Protein AF-A0A917AW77-F1 (afdb_monomer)

Structure (mmCIF, N/CA/C/O backbone):
data_AF-A0A917AW77-F1
#
_entry.id   AF-A0A917AW77-F1
#
loop_
_atom_site.group_PDB
_atom_site.id
_atom_site.type_symbol
_atom_site.label_atom_id
_atom_site.label_alt_id
_atom_site.label_comp_id
_atom_site.label_asym_id
_atom_site.label_entity_id
_atom_site.label_seq_id
_atom_site.pdbx_PDB_ins_code
_atom_site.Cartn_x
_atom_site.Cartn_y
_atom_site.Cartn_z
_atom_site.occupancy
_atom_site.B_iso_or_equiv
_atom_site.auth_seq_id
_atom_site.auth_comp_id
_atom_site.auth_asym_id
_atom_site.auth_atom_id
_atom_site.pdbx_PDB_model_num
ATOM 1 N N . MET A 1 1 ? 13.699 -8.273 9.083 1.00 62.88 1 MET A N 1
ATOM 2 C CA . MET A 1 1 ? 12.888 -8.076 7.859 1.00 62.88 1 MET A CA 1
ATOM 3 C C . MET A 1 1 ? 13.801 -7.648 6.721 1.00 62.88 1 MET A C 1
ATOM 5 O O . MET A 1 1 ? 14.667 -6.822 6.978 1.00 62.88 1 MET A O 1
ATOM 9 N N . THR A 1 2 ? 13.687 -8.210 5.512 1.00 87.38 2 THR A N 1
ATOM 10 C CA . THR A 1 2 ? 14.615 -7.890 4.408 1.00 87.38 2 THR A CA 1
ATOM 11 C C . THR A 1 2 ? 14.019 -6.847 3.459 1.00 87.38 2 THR A C 1
ATOM 13 O O . THR A 1 2 ? 12.856 -6.936 3.073 1.00 87.38 2 THR A O 1
ATOM 16 N N . ALA A 1 3 ? 14.830 -5.871 3.040 1.00 93.69 3 ALA A N 1
ATOM 17 C CA . ALA A 1 3 ? 14.427 -4.848 2.069 1.00 93.69 3 ALA A CA 1
ATOM 18 C C . ALA A 1 3 ? 13.979 -5.448 0.720 1.00 93.69 3 ALA A C 1
ATOM 20 O O . ALA A 1 3 ? 13.127 -4.887 0.039 1.00 93.69 3 ALA A O 1
ATOM 21 N N . ALA A 1 4 ? 14.540 -6.604 0.351 1.00 97.19 4 ALA A N 1
ATOM 22 C CA . ALA A 1 4 ? 14.167 -7.337 -0.855 1.00 97.19 4 ALA A CA 1
ATOM 23 C C . ALA A 1 4 ? 12.720 -7.850 -0.810 1.00 97.19 4 ALA A C 1
ATOM 25 O O . ALA A 1 4 ? 12.013 -7.706 -1.798 1.00 97.19 4 ALA A O 1
ATOM 26 N N . ALA A 1 5 ? 12.257 -8.377 0.332 1.00 96.75 5 ALA A N 1
ATOM 27 C CA . ALA A 1 5 ? 10.880 -8.859 0.461 1.00 96.75 5 ALA A CA 1
ATOM 28 C C . ALA A 1 5 ? 9.860 -7.720 0.318 1.00 96.75 5 ALA A C 1
ATOM 30 O O . ALA A 1 5 ? 8.841 -7.885 -0.342 1.00 96.75 5 ALA A O 1
ATOM 31 N N . VAL A 1 6 ? 10.159 -6.552 0.900 1.00 98.25 6 VAL A N 1
ATOM 32 C CA . VAL A 1 6 ? 9.304 -5.361 0.779 1.00 98.25 6 VAL A CA 1
ATOM 33 C C . VAL A 1 6 ? 9.169 -4.932 -0.678 1.00 98.25 6 VAL A C 1
ATOM 35 O O . VAL A 1 6 ? 8.048 -4.790 -1.155 1.00 98.25 6 VAL A O 1
ATOM 38 N N . ARG A 1 7 ? 10.297 -4.759 -1.383 1.00 98.38 7 ARG A N 1
ATOM 39 C CA . ARG A 1 7 ? 10.296 -4.338 -2.791 1.00 98.38 7 ARG A CA 1
ATOM 40 C C . ARG A 1 7 ? 9.612 -5.350 -3.697 1.00 98.38 7 ARG A C 1
ATOM 42 O O . ARG A 1 7 ? 8.758 -4.953 -4.472 1.00 98.38 7 ARG A O 1
ATOM 49 N N . HIS A 1 8 ? 9.915 -6.634 -3.526 1.00 98.06 8 HIS A N 1
ATOM 50 C CA . HIS A 1 8 ? 9.291 -7.684 -4.321 1.00 98.06 8 HIS A CA 1
ATOM 51 C C . HIS A 1 8 ? 7.765 -7.675 -4.172 1.00 98.06 8 HIS A C 1
ATOM 53 O O . HIS A 1 8 ? 7.050 -7.710 -5.160 1.00 98.06 8 HIS A O 1
ATOM 59 N N . LEU A 1 9 ? 7.242 -7.545 -2.949 1.00 98.19 9 LEU A N 1
ATOM 60 C CA . LEU A 1 9 ? 5.792 -7.484 -2.756 1.00 98.19 9 LEU A CA 1
ATOM 61 C C . LEU A 1 9 ? 5.174 -6.184 -3.296 1.00 98.19 9 LEU A C 1
ATOM 63 O O . LEU A 1 9 ? 4.031 -6.203 -3.738 1.00 98.19 9 LEU A O 1
ATOM 67 N N . LEU A 1 10 ? 5.900 -5.060 -3.282 1.00 98.62 10 LEU A N 1
ATOM 68 C CA . LEU A 1 10 ? 5.450 -3.819 -3.931 1.00 98.62 10 LEU A CA 1
ATOM 69 C C . LEU A 1 10 ? 5.394 -3.961 -5.463 1.00 98.62 10 LEU A C 1
ATOM 71 O O . LEU A 1 10 ? 4.480 -3.431 -6.092 1.00 98.62 10 LEU A O 1
ATOM 75 N N . GLU A 1 11 ? 6.347 -4.676 -6.057 1.00 98.44 11 GLU A N 1
ATOM 76 C CA . GLU A 1 11 ? 6.340 -5.022 -7.484 1.00 98.44 11 GLU A CA 1
ATOM 77 C C . GLU A 1 11 ? 5.147 -5.940 -7.801 1.00 98.44 11 GLU A C 1
ATOM 79 O O . GLU A 1 11 ? 4.335 -5.611 -8.661 1.00 98.44 11 GLU A O 1
ATOM 84 N N . GLU A 1 12 ? 4.949 -7.004 -7.017 1.00 98.31 12 GLU A N 1
ATOM 85 C CA . GLU A 1 12 ? 3.801 -7.917 -7.141 1.00 98.31 12 GLU A CA 1
ATOM 86 C C . GLU A 1 12 ? 2.448 -7.198 -7.030 1.00 98.31 12 GLU A C 1
ATOM 88 O O . GLU A 1 12 ? 1.507 -7.530 -7.751 1.00 98.31 12 GLU A O 1
ATOM 93 N N . LEU A 1 13 ? 2.326 -6.207 -6.137 1.00 98.56 13 LEU A N 1
ATOM 94 C CA . LEU A 1 13 ? 1.113 -5.391 -6.031 1.00 98.56 13 LEU A CA 1
ATOM 95 C C . LEU A 1 13 ? 0.821 -4.665 -7.351 1.00 98.56 13 LEU A C 1
ATOM 97 O O . LEU A 1 13 ? -0.315 -4.694 -7.824 1.00 98.56 13 LEU A O 1
ATOM 101 N N . ALA A 1 14 ? 1.830 -4.022 -7.940 1.00 98.31 14 ALA A N 1
ATOM 102 C CA . ALA A 1 14 ? 1.675 -3.280 -9.189 1.00 98.31 14 ALA A CA 1
ATOM 103 C C . ALA A 1 14 ? 1.407 -4.190 -10.391 1.00 98.31 14 ALA A C 1
ATOM 105 O O . ALA A 1 14 ? 0.685 -3.796 -11.302 1.00 98.31 14 ALA A O 1
ATOM 106 N N . GLU A 1 15 ? 1.943 -5.410 -10.395 1.00 97.94 15 GLU A N 1
ATOM 107 C CA . GLU A 1 15 ? 1.656 -6.389 -11.445 1.00 97.94 15 GLU A CA 1
ATOM 108 C C . GLU A 1 15 ? 0.219 -6.921 -11.367 1.00 97.94 15 GLU A C 1
ATOM 110 O O . GLU A 1 15 ? -0.436 -7.098 -12.394 1.00 97.94 15 GLU A O 1
ATOM 115 N N . ARG A 1 16 ? -0.300 -7.157 -10.156 1.00 97.31 16 ARG A N 1
ATOM 116 C CA . ARG A 1 16 ? -1.646 -7.725 -9.951 1.00 97.31 16 ARG A CA 1
ATOM 117 C C . ARG A 1 16 ? -2.762 -6.699 -10.034 1.00 97.31 16 ARG A C 1
ATOM 119 O O . ARG A 1 16 ? -3.862 -7.030 -10.470 1.00 97.31 16 ARG A O 1
ATOM 126 N N . ALA A 1 17 ? -2.486 -5.478 -9.595 1.00 97.50 17 ALA A N 1
ATOM 127 C CA . ALA A 1 17 ? -3.406 -4.355 -9.637 1.00 97.50 17 ALA A CA 1
ATOM 128 C C . ALA A 1 17 ? -2.741 -3.193 -10.390 1.00 97.50 17 ALA A C 1
ATOM 130 O O . ALA A 1 17 ? -2.399 -2.182 -9.768 1.00 97.50 17 ALA A O 1
ATOM 131 N N . PRO A 1 18 ? -2.523 -3.320 -11.712 1.00 97.12 18 PRO A N 1
ATOM 132 C CA . PRO A 1 18 ? -1.846 -2.290 -12.487 1.00 97.12 18 PRO A CA 1
ATOM 133 C C . PRO A 1 18 ? -2.618 -0.972 -12.448 1.00 97.12 18 PRO A C 1
ATOM 1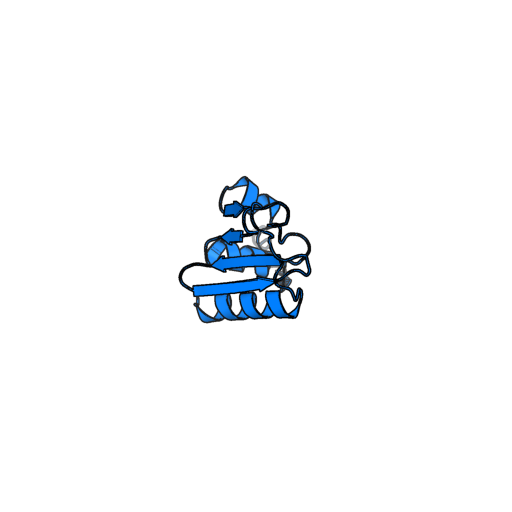35 O O . PRO A 1 18 ? -3.845 -0.945 -12.382 1.00 97.12 18 PRO A O 1
ATOM 138 N N . GLY A 1 19 ? -1.891 0.143 -12.482 1.00 94.62 19 GLY A N 1
ATOM 139 C CA . GLY A 1 19 ? -2.480 1.475 -12.530 1.00 94.62 19 GLY A CA 1
ATOM 140 C C . GLY A 1 19 ? -1.632 2.531 -11.838 1.00 94.62 19 GLY A C 1
ATOM 141 O O . GLY A 1 19 ? -0.568 2.253 -11.295 1.00 94.62 19 GLY A O 1
ATOM 142 N N . ASN A 1 20 ? -2.110 3.769 -11.895 1.00 93.50 20 ASN A N 1
ATOM 143 C CA . ASN A 1 20 ? -1.432 4.944 -11.352 1.00 93.50 20 ASN A CA 1
ATOM 144 C C . ASN A 1 20 ? -2.337 5.772 -10.430 1.00 93.50 20 ASN A C 1
ATOM 146 O O . ASN A 1 20 ? -2.052 6.942 -10.169 1.00 93.50 20 ASN A O 1
ATOM 150 N N . SER A 1 21 ? -3.459 5.198 -9.981 1.00 93.56 21 SER A N 1
ATOM 151 C CA . SER A 1 21 ? -4.434 5.937 -9.185 1.00 93.56 21 SER A CA 1
ATOM 152 C C . SER A 1 21 ? -4.047 5.996 -7.714 1.00 93.56 21 SER A C 1
ATOM 154 O O . SER A 1 21 ? -4.426 6.968 -7.062 1.00 93.56 21 SER A O 1
ATOM 156 N N . VAL A 1 22 ? -3.304 5.005 -7.203 1.00 96.44 22 VAL A N 1
ATOM 157 C CA . VAL A 1 22 ? -2.869 4.902 -5.802 1.00 96.44 22 VAL A CA 1
ATOM 158 C C . VAL A 1 22 ? -1.361 4.699 -5.723 1.00 96.44 22 VAL A C 1
ATOM 160 O O . VAL A 1 22 ? -0.810 3.809 -6.365 1.00 96.44 22 VAL A O 1
ATOM 163 N N . GLU A 1 23 ? -0.693 5.507 -4.905 1.00 97.56 23 GLU A N 1
ATOM 164 C CA . GLU A 1 23 ? 0.728 5.371 -4.594 1.00 97.56 23 GLU A CA 1
ATOM 165 C C . GLU A 1 23 ? 0.907 4.730 -3.216 1.00 97.56 23 GLU A C 1
ATOM 167 O O . GLU A 1 23 ? 0.391 5.235 -2.219 1.00 97.56 23 GLU A O 1
ATOM 172 N N . VAL A 1 24 ? 1.659 3.633 -3.146 1.00 98.56 24 VAL A N 1
ATOM 173 C CA . VAL A 1 24 ? 1.951 2.921 -1.898 1.00 98.56 24 VAL A CA 1
ATOM 174 C C . VAL A 1 24 ? 3.411 3.133 -1.533 1.00 98.56 24 VAL A C 1
ATOM 176 O O . VAL A 1 24 ? 4.303 2.802 -2.312 1.00 98.56 24 VAL A O 1
ATOM 179 N N . ARG A 1 25 ? 3.663 3.675 -0.343 1.00 98.69 25 ARG A N 1
ATOM 180 C CA . ARG A 1 25 ? 4.989 4.022 0.175 1.00 98.69 25 ARG A CA 1
ATOM 181 C C . ARG A 1 25 ? 5.325 3.170 1.386 1.00 98.69 25 ARG A C 1
ATOM 183 O O . ARG A 1 25 ? 4.576 3.140 2.358 1.00 98.69 25 ARG A O 1
ATOM 190 N N . VAL A 1 26 ? 6.501 2.551 1.359 1.00 98.50 26 VAL A N 1
ATOM 191 C CA . VAL A 1 26 ? 7.038 1.784 2.489 1.00 98.50 26 VAL A CA 1
ATOM 192 C C . VAL A 1 26 ? 8.447 2.285 2.811 1.00 98.50 26 VAL A C 1
ATOM 194 O O . VAL A 1 26 ? 9.434 1.670 2.392 1.00 98.50 26 VAL A O 1
ATOM 197 N N . PRO A 1 27 ? 8.591 3.428 3.508 1.00 97.19 27 PRO A N 1
ATOM 198 C CA . PRO A 1 27 ? 9.899 3.997 3.805 1.00 97.19 27 PRO A CA 1
ATOM 199 C C . PRO A 1 27 ? 10.734 3.098 4.736 1.00 97.19 27 PRO A C 1
ATOM 201 O O . PRO A 1 27 ? 10.191 2.480 5.655 1.00 97.19 27 PRO A O 1
ATOM 204 N N . PRO A 1 28 ? 12.064 3.023 4.538 1.00 96.31 28 PRO A N 1
ATOM 205 C CA . PRO A 1 28 ? 12.854 3.618 3.451 1.00 96.31 28 PRO A CA 1
ATOM 206 C C . PRO A 1 28 ? 12.982 2.709 2.207 1.00 96.31 28 PRO A C 1
ATOM 208 O O . PRO A 1 28 ? 13.863 2.915 1.379 1.00 96.31 28 PRO A O 1
ATOM 211 N N . PHE A 1 29 ? 12.191 1.641 2.104 1.00 97.81 29 PHE A N 1
ATOM 212 C CA . PHE A 1 29 ? 12.490 0.506 1.231 1.00 97.81 29 PHE A CA 1
ATOM 213 C C . PHE A 1 29 ? 11.950 0.614 -0.193 1.00 97.81 29 PHE A C 1
ATOM 215 O O . PHE A 1 29 ? 12.550 0.013 -1.087 1.00 97.81 29 PHE A O 1
ATOM 222 N N . GLY A 1 30 ? 10.851 1.336 -0.421 1.00 97.81 30 GLY A N 1
ATOM 223 C CA . GLY A 1 30 ? 10.317 1.497 -1.769 1.00 97.81 30 GLY A CA 1
ATOM 224 C C . GLY A 1 30 ? 8.985 2.228 -1.857 1.00 97.81 30 GLY A C 1
ATOM 225 O O . GLY A 1 30 ? 8.358 2.566 -0.852 1.00 97.81 30 GLY A O 1
ATOM 226 N N . VAL A 1 31 ? 8.579 2.453 -3.101 1.00 98.44 31 VAL A N 1
ATOM 227 C CA . VAL A 1 31 ? 7.298 3.029 -3.504 1.00 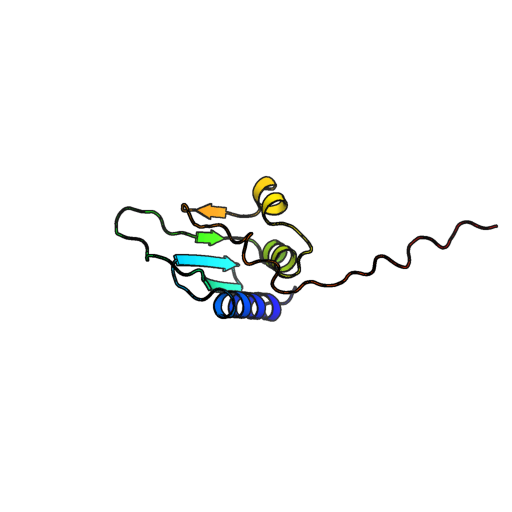98.44 31 VAL A CA 1
ATOM 228 C C . VAL A 1 31 ? 6.830 2.314 -4.769 1.00 98.44 31 VAL A C 1
ATOM 230 O O . VAL A 1 31 ? 7.660 1.934 -5.594 1.00 98.44 31 VAL A O 1
ATOM 233 N N . THR A 1 32 ? 5.524 2.128 -4.919 1.00 98.25 32 THR A N 1
ATOM 234 C CA . THR A 1 32 ? 4.916 1.615 -6.151 1.00 98.25 32 THR A CA 1
ATOM 235 C C . THR A 1 32 ? 3.612 2.343 -6.445 1.00 98.25 32 THR A C 1
ATOM 237 O O . THR A 1 32 ? 3.027 2.960 -5.552 1.00 98.25 32 THR A O 1
ATOM 240 N N . GLN A 1 33 ? 3.152 2.269 -7.689 1.00 97.19 33 GLN A N 1
ATOM 241 C CA . GLN A 1 33 ? 1.823 2.724 -8.074 1.00 97.19 33 GLN A CA 1
ATOM 242 C C . GLN A 1 33 ? 0.973 1.529 -8.488 1.00 97.19 33 GLN A C 1
ATOM 244 O O . GLN A 1 33 ? 1.469 0.578 -9.087 1.00 97.19 33 GLN A O 1
ATOM 249 N N . CYS A 1 34 ? -0.300 1.572 -8.123 1.00 97.00 34 CYS A N 1
ATOM 250 C CA . CYS A 1 34 ? -1.253 0.511 -8.396 1.00 97.00 34 CYS A CA 1
ATOM 251 C C . CYS A 1 34 ? -2.666 1.084 -8.538 1.00 97.00 34 CYS A C 1
ATOM 253 O O . CYS A 1 34 ? -2.895 2.285 -8.345 1.00 97.00 34 CYS A O 1
ATOM 255 N N . ILE A 1 35 ? -3.603 0.191 -8.848 1.00 96.12 35 ILE A N 1
ATOM 256 C CA . ILE A 1 35 ? -5.038 0.430 -8.990 1.00 96.12 35 ILE A CA 1
ATOM 257 C C . ILE A 1 35 ? -5.350 1.339 -10.186 1.00 96.12 35 ILE A C 1
ATOM 259 O O . ILE A 1 35 ? -4.965 2.511 -10.256 1.00 96.12 35 ILE A O 1
ATOM 263 N N . GLU A 1 36 ? -6.105 0.798 -11.140 1.00 92.56 36 GLU A N 1
ATOM 264 C CA . GLU A 1 36 ? -6.599 1.554 -12.288 1.00 92.56 36 GLU A CA 1
ATOM 265 C C . GLU A 1 36 ? -7.514 2.690 -11.838 1.00 92.56 36 GLU A C 1
ATOM 267 O O . GLU A 1 36 ? -8.382 2.521 -10.982 1.00 92.56 36 GLU A O 1
ATOM 272 N N . GLY A 1 37 ? -7.386 3.862 -12.445 1.00 87.12 37 GLY A N 1
ATOM 273 C CA . GLY A 1 37 ? -8.256 4.980 -12.125 1.00 87.12 37 GLY A CA 1
ATOM 274 C C . GLY A 1 37 ? -7.785 6.285 -12.738 1.00 87.12 37 GLY A C 1
ATOM 275 O O . GLY A 1 37 ? -6.685 6.348 -13.285 1.00 87.12 37 GLY A O 1
ATOM 276 N N . PRO A 1 38 ? -8.602 7.347 -12.648 1.00 79.94 38 PRO A N 1
ATOM 277 C CA . PRO A 1 38 ? -8.161 8.657 -13.070 1.00 79.94 38 PRO A CA 1
ATOM 278 C C . PRO A 1 38 ? -6.976 9.079 -12.203 1.00 79.94 38 PRO A C 1
ATOM 280 O O . PRO A 1 38 ? -6.971 8.910 -10.979 1.00 79.94 38 PRO A O 1
ATOM 283 N N . THR A 1 39 ? -5.975 9.645 -12.862 1.00 72.19 39 THR A N 1
ATOM 284 C CA . THR A 1 39 ? -4.903 10.368 -12.191 1.00 72.19 39 THR A CA 1
ATOM 285 C C . THR A 1 39 ? -5.498 11.573 -11.468 1.00 72.19 39 THR A C 1
ATOM 287 O O . THR A 1 39 ? -6.465 12.171 -11.950 1.00 72.19 39 THR A O 1
ATOM 290 N N . HIS A 1 40 ? -4.930 11.954 -10.319 1.00 69.56 40 HIS A N 1
ATOM 291 C CA . HIS A 1 40 ? -5.364 13.163 -9.621 1.00 69.56 40 HIS A CA 1
ATOM 292 C C . HIS A 1 40 ? -5.337 14.358 -10.551 1.00 69.56 40 HIS A C 1
ATOM 294 O O . HIS A 1 40 ? -4.312 14.716 -11.131 1.00 69.56 40 HIS A O 1
ATOM 300 N N . THR A 1 41 ? -6.484 15.004 -10.657 1.00 66.88 41 THR A N 1
ATOM 301 C CA . THR A 1 41 ? -6.581 16.310 -11.283 1.00 66.88 41 THR A CA 1
ATOM 302 C C . THR A 1 41 ? -6.195 17.381 -10.271 1.00 66.88 41 THR A C 1
ATOM 304 O O . THR A 1 41 ? -6.335 17.203 -9.059 1.00 66.88 41 THR A O 1
ATOM 307 N N . ARG A 1 42 ? -5.720 18.528 -10.762 1.00 76.62 42 ARG A N 1
ATOM 308 C CA . ARG A 1 42 ? -5.393 19.690 -9.924 1.00 76.62 42 ARG A CA 1
ATOM 309 C C . ARG A 1 42 ? -6.553 19.988 -8.956 1.00 76.62 42 ARG A C 1
ATOM 311 O O . ARG A 1 42 ? -7.659 20.266 -9.404 1.00 76.62 42 ARG A O 1
ATOM 318 N N . GLY A 1 43 ? -6.280 19.955 -7.651 1.00 74.44 43 GLY A N 1
ATOM 319 C CA . GLY A 1 43 ? -7.248 20.270 -6.590 1.00 74.44 43 GLY A CA 1
ATOM 320 C C . GLY A 1 43 ? -7.726 19.075 -5.758 1.00 74.44 43 GLY A C 1
ATOM 321 O O . GLY A 1 43 ? -8.207 19.290 -4.651 1.00 74.44 43 GLY A O 1
ATOM 322 N N . THR A 1 44 ? -7.548 17.833 -6.222 1.00 66.75 44 THR A N 1
ATOM 323 C CA . THR A 1 44 ? -7.783 16.635 -5.395 1.00 66.75 44 THR A CA 1
ATOM 324 C C . THR A 1 44 ? -6.469 16.132 -4.796 1.00 66.75 44 THR A C 1
ATOM 326 O O . THR A 1 44 ? -5.498 16.010 -5.548 1.00 66.75 44 THR A O 1
ATOM 329 N N . PRO A 1 45 ? -6.407 15.846 -3.481 1.00 70.06 45 PRO A N 1
ATOM 330 C CA . PRO A 1 45 ? -5.205 15.305 -2.858 1.00 70.06 45 PRO A CA 1
ATOM 331 C C . PRO A 1 45 ? -4.856 13.935 -3.457 1.00 70.06 45 PRO A C 1
ATOM 333 O O . PRO A 1 45 ? -5.769 13.193 -3.834 1.00 70.06 45 PRO A O 1
ATOM 336 N N . PRO A 1 46 ? -3.558 13.595 -3.554 1.00 84.81 46 PRO A N 1
ATOM 337 C CA . PRO A 1 46 ? -3.139 12.312 -4.085 1.00 84.81 46 PRO A CA 1
ATOM 338 C C . PRO A 1 46 ? -3.644 11.155 -3.207 1.00 84.81 46 PRO A C 1
ATOM 340 O O . PRO A 1 46 ? -3.736 11.301 -1.986 1.00 84.81 46 PRO A O 1
ATOM 343 N N . ASN A 1 47 ? -3.958 10.016 -3.833 1.00 94.06 47 ASN A N 1
ATOM 344 C CA . ASN A 1 47 ? -4.298 8.769 -3.165 1.00 94.06 47 ASN A CA 1
ATOM 345 C C . ASN A 1 47 ? -2.971 8.138 -2.768 1.00 94.06 47 ASN A C 1
ATOM 347 O O . ASN A 1 47 ? -2.280 7.560 -3.609 1.00 94.06 47 ASN A O 1
ATOM 351 N N . VAL A 1 48 ? -2.591 8.324 -1.514 1.00 96.62 48 VAL A N 1
ATOM 352 C CA . VAL A 1 48 ? -1.331 7.831 -0.970 1.00 96.62 48 VAL A CA 1
ATOM 353 C C . VAL A 1 48 ? -1.647 6.922 0.197 1.00 96.62 48 VAL A C 1
ATOM 355 O O . VAL A 1 48 ? -2.429 7.285 1.074 1.00 96.62 48 VAL A O 1
ATOM 358 N N . VAL A 1 49 ? -1.010 5.762 0.204 1.00 98.25 49 VAL A N 1
ATOM 359 C CA . VAL A 1 49 ? -0.979 4.834 1.325 1.00 98.25 49 VAL A CA 1
ATOM 360 C C . VAL A 1 49 ? 0.466 4.764 1.800 1.00 98.25 49 VAL A C 1
ATOM 362 O O . VAL A 1 49 ? 1.346 4.353 1.049 1.00 98.25 49 VAL A O 1
ATOM 365 N N . GLU A 1 50 ? 0.733 5.172 3.033 1.00 98.56 50 GLU A N 1
ATOM 366 C CA . GLU A 1 50 ? 2.059 5.090 3.644 1.00 98.56 50 GLU A CA 1
ATOM 367 C C . GLU A 1 50 ? 2.003 4.259 4.927 1.00 98.56 50 GLU A C 1
ATOM 369 O O . GLU A 1 50 ? 1.123 4.452 5.767 1.00 98.56 50 GLU A O 1
ATOM 374 N N . LEU A 1 51 ? 2.929 3.310 5.065 1.00 98.62 51 LEU A N 1
ATOM 375 C CA . LEU A 1 51 ? 2.982 2.376 6.188 1.00 98.62 51 LEU A CA 1
ATOM 376 C C . LEU A 1 51 ? 4.398 1.844 6.432 1.00 98.62 51 LEU A C 1
ATOM 378 O O . LEU A 1 51 ? 5.293 1.952 5.590 1.00 98.62 51 LEU A O 1
ATOM 382 N N . SER A 1 52 ? 4.600 1.233 7.600 1.00 98.31 52 SER A N 1
ATOM 383 C CA . SER A 1 52 ? 5.869 0.590 7.941 1.00 98.31 52 SER A CA 1
ATOM 384 C C . SER A 1 52 ? 6.110 -0.674 7.110 1.00 98.31 52 SER A C 1
ATOM 386 O O . SER A 1 52 ? 5.179 -1.338 6.650 1.00 98.31 52 SER A O 1
ATOM 388 N N . ALA A 1 53 ? 7.376 -1.079 6.989 1.00 98.12 53 ALA A N 1
ATOM 389 C CA . ALA A 1 53 ? 7.723 -2.355 6.367 1.00 98.12 53 ALA A CA 1
ATOM 390 C C . ALA A 1 53 ? 7.049 -3.549 7.046 1.00 98.12 53 ALA A C 1
ATOM 392 O O . ALA A 1 53 ? 6.663 -4.496 6.363 1.00 98.12 53 ALA A O 1
ATOM 393 N N . GLN A 1 54 ? 6.939 -3.516 8.378 1.00 97.81 54 GLN A N 1
ATOM 394 C CA . GLN A 1 54 ? 6.314 -4.583 9.152 1.00 97.81 54 GLN A CA 1
ATOM 395 C C . GLN A 1 54 ? 4.844 -4.729 8.785 1.00 97.81 54 GLN A C 1
ATOM 397 O O . GLN A 1 54 ? 4.436 -5.802 8.343 1.00 97.81 54 GLN A O 1
ATOM 402 N N . THR A 1 55 ? 4.098 -3.631 8.873 1.00 98.00 55 THR A N 1
ATOM 403 C CA . THR A 1 55 ? 2.682 -3.582 8.512 1.00 98.00 55 THR A CA 1
ATOM 404 C C . THR A 1 55 ? 2.481 -4.019 7.059 1.00 98.00 55 THR A C 1
ATOM 406 O O . THR A 1 55 ? 1.609 -4.837 6.788 1.00 98.00 55 THR A O 1
ATOM 409 N N . TRP A 1 56 ? 3.336 -3.572 6.129 1.00 98.31 56 TRP A N 1
ATOM 410 C CA . TRP A 1 56 ? 3.267 -3.991 4.726 1.00 98.31 56 TRP A CA 1
ATOM 411 C C . TRP A 1 56 ? 3.400 -5.506 4.545 1.00 98.31 56 TRP A C 1
ATOM 413 O O . TRP A 1 56 ? 2.570 -6.112 3.872 1.00 98.31 56 TRP A O 1
ATOM 423 N N . LEU A 1 57 ? 4.405 -6.141 5.160 1.00 97.12 57 LEU A N 1
ATOM 424 C CA . LEU A 1 57 ? 4.562 -7.593 5.048 1.00 97.12 57 LEU A CA 1
ATOM 425 C C . LEU A 1 57 ? 3.410 -8.349 5.713 1.00 97.12 57 LEU A C 1
ATOM 427 O O . LEU A 1 57 ? 2.973 -9.366 5.186 1.00 97.12 57 LEU A O 1
ATOM 431 N N . GLU A 1 58 ? 2.918 -7.890 6.862 1.00 96.62 58 GLU A N 1
ATOM 432 C CA . GLU A 1 58 ? 1.796 -8.543 7.542 1.00 96.62 58 GLU A CA 1
ATOM 433 C C . GLU A 1 58 ? 0.514 -8.489 6.701 1.00 96.62 58 GLU A C 1
ATOM 435 O O . GLU A 1 58 ? -0.165 -9.508 6.576 1.00 96.62 58 GLU A O 1
ATOM 440 N N . LEU A 1 59 ? 0.234 -7.348 6.067 1.00 97.69 59 LEU A N 1
ATOM 441 C CA . LEU A 1 59 ? -0.877 -7.160 5.132 1.00 97.69 59 LEU A CA 1
ATOM 442 C C . LEU A 1 59 ? -0.711 -8.011 3.863 1.00 97.69 59 LEU A C 1
ATOM 444 O O . LEU A 1 59 ? -1.580 -8.811 3.518 1.00 97.69 59 LEU A O 1
ATOM 448 N N . ALA A 1 60 ? 0.436 -7.894 3.188 1.00 97.75 60 ALA A N 1
ATOM 449 C CA . ALA A 1 60 ? 0.708 -8.589 1.931 1.00 97.75 60 ALA A CA 1
ATOM 450 C C . ALA A 1 60 ? 0.719 -10.122 2.080 1.00 97.75 60 ALA A C 1
ATOM 452 O O . ALA A 1 60 ? 0.374 -10.830 1.134 1.00 97.75 60 ALA A O 1
ATOM 453 N N . LEU A 1 61 ? 1.085 -10.633 3.261 1.00 95.94 61 LEU A N 1
ATOM 454 C CA . LEU A 1 61 ? 1.102 -12.065 3.584 1.00 95.94 61 LEU A CA 1
ATOM 455 C C . LEU A 1 61 ? -0.186 -12.561 4.269 1.00 95.94 61 LEU A C 1
ATOM 457 O O . LEU A 1 61 ? -0.263 -13.733 4.644 1.00 95.94 61 LEU A O 1
ATOM 461 N N . GLY A 1 62 ? -1.171 -11.684 4.489 1.00 95.19 62 GLY A N 1
ATOM 462 C CA . GLY A 1 62 ? -2.460 -12.031 5.100 1.00 95.19 62 GLY A CA 1
ATOM 463 C C . GLY A 1 62 ? -2.400 -12.356 6.594 1.00 95.19 62 GLY A C 1
ATOM 464 O O . GLY A 1 62 ? -3.291 -13.020 7.112 1.00 95.19 62 GLY A O 1
ATOM 465 N N . ARG A 1 63 ? -1.353 -11.911 7.295 1.00 95.25 63 ARG A N 1
ATOM 466 C CA . ARG A 1 63 ? -1.203 -12.045 8.757 1.00 95.25 63 ARG A CA 1
ATOM 467 C C . ARG A 1 63 ? -1.959 -10.965 9.530 1.00 95.25 63 ARG A C 1
ATOM 469 O O . ARG A 1 63 ? -2.226 -11.137 10.715 1.00 95.25 63 ARG A O 1
ATOM 476 N N . ARG A 1 64 ? -2.278 -9.859 8.862 1.00 95.50 64 ARG A N 1
ATOM 477 C CA . ARG A 1 64 ? -3.080 -8.747 9.368 1.00 95.50 64 ARG A CA 1
ATOM 478 C C . ARG A 1 64 ? -4.030 -8.301 8.261 1.00 95.50 64 ARG A C 1
ATOM 480 O O . ARG A 1 64 ? -3.648 -8.306 7.094 1.00 95.50 64 ARG A O 1
ATOM 487 N N . SER A 1 65 ? -5.261 -7.959 8.623 1.00 96.56 65 SER A N 1
ATOM 488 C CA . SER A 1 65 ? -6.230 -7.358 7.695 1.00 96.56 65 SER A CA 1
ATOM 489 C C . SER A 1 65 ? -6.019 -5.850 7.571 1.00 96.56 65 SER A C 1
ATOM 491 O O . SER A 1 65 ? -5.429 -5.218 8.456 1.00 96.56 65 SER A O 1
ATOM 493 N N . TRP A 1 66 ? -6.526 -5.277 6.481 1.00 97.75 66 TRP A N 1
ATOM 494 C CA . TRP A 1 66 ? -6.501 -3.836 6.250 1.00 97.75 66 TRP A CA 1
ATOM 495 C C . TRP A 1 66 ? -7.181 -3.075 7.392 1.00 97.75 66 TRP A C 1
ATOM 497 O O . TRP A 1 66 ? -6.600 -2.153 7.960 1.00 97.75 66 TRP A O 1
ATOM 507 N N . GLU A 1 67 ? -8.369 -3.522 7.796 1.00 97.56 67 GLU A N 1
ATOM 508 C CA . GLU A 1 67 ? -9.189 -2.889 8.826 1.00 97.56 67 GLU A CA 1
ATOM 509 C C . GLU A 1 67 ? -8.485 -2.887 10.185 1.00 97.56 67 GLU A C 1
ATOM 511 O O . GLU A 1 67 ? -8.507 -1.886 10.903 1.00 97.56 67 GLU A O 1
ATOM 516 N N . GLN A 1 68 ? -7.809 -3.987 10.532 1.00 97.88 68 GLN A N 1
ATOM 517 C CA . GLN A 1 68 ? -7.013 -4.070 11.758 1.00 97.88 68 GLN A CA 1
ATOM 518 C C . GLN A 1 68 ? -5.880 -3.039 11.758 1.00 97.88 68 GLN A C 1
ATOM 520 O O . GLN A 1 68 ? -5.752 -2.287 12.721 1.00 97.88 68 GLN A O 1
ATOM 525 N N . ALA A 1 69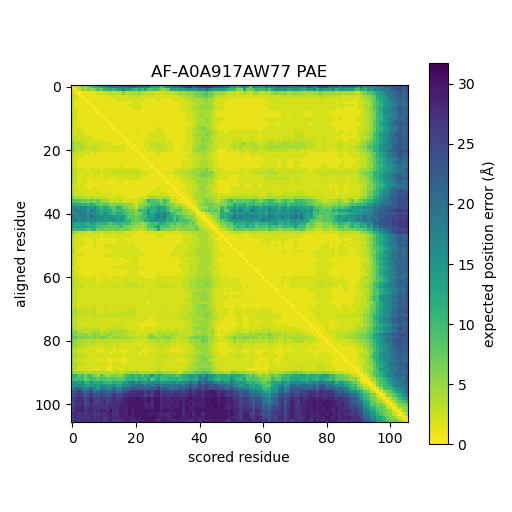 ? -5.088 -2.961 10.686 1.00 97.94 69 ALA A N 1
ATOM 526 C CA . ALA A 1 69 ? -3.982 -2.007 10.592 1.00 97.94 69 ALA A CA 1
ATOM 527 C C . ALA A 1 69 ? -4.466 -0.543 10.546 1.00 97.94 69 ALA A C 1
ATOM 529 O O . ALA A 1 69 ? -3.885 0.325 11.202 1.00 97.94 69 ALA A O 1
ATOM 530 N N . ALA A 1 70 ? -5.559 -0.268 9.827 1.00 97.19 70 ALA A N 1
ATOM 531 C CA . ALA A 1 70 ? -6.166 1.058 9.753 1.00 97.19 70 ALA A CA 1
ATOM 532 C C . ALA A 1 70 ? -6.718 1.508 11.116 1.00 97.19 70 ALA A C 1
ATOM 534 O O . ALA A 1 70 ? -6.429 2.616 11.566 1.00 97.19 70 ALA A O 1
ATOM 535 N N . SER A 1 71 ? -7.446 0.635 11.824 1.00 97.12 71 SER A N 1
ATOM 536 C CA . SER A 1 71 ? -7.969 0.932 13.169 1.00 97.12 71 SER A CA 1
ATOM 537 C C . SER A 1 71 ? -6.863 1.160 14.206 1.00 97.12 71 SER A C 1
ATOM 539 O O . SER A 1 71 ? -7.036 1.950 15.133 1.00 97.12 71 SER A O 1
ATOM 541 N N . ALA A 1 72 ? -5.701 0.531 14.013 1.00 97.81 72 ALA A N 1
ATOM 542 C CA . ALA A 1 72 ? -4.510 0.723 14.832 1.00 97.81 72 ALA A CA 1
ATOM 543 C C . ALA A 1 72 ? -3.693 1.980 14.459 1.00 97.81 72 ALA A C 1
ATOM 545 O O . ALA A 1 72 ? -2.667 2.238 15.084 1.00 97.81 72 ALA A O 1
ATOM 546 N N . SER A 1 73 ? -4.137 2.779 13.477 1.00 97.38 73 SER A N 1
ATOM 547 C CA . SER A 1 73 ? -3.414 3.958 12.961 1.00 97.38 73 SER A CA 1
ATOM 548 C C . SER A 1 73 ? -2.009 3.644 12.424 1.00 97.38 73 SER A C 1
ATOM 550 O O . SER A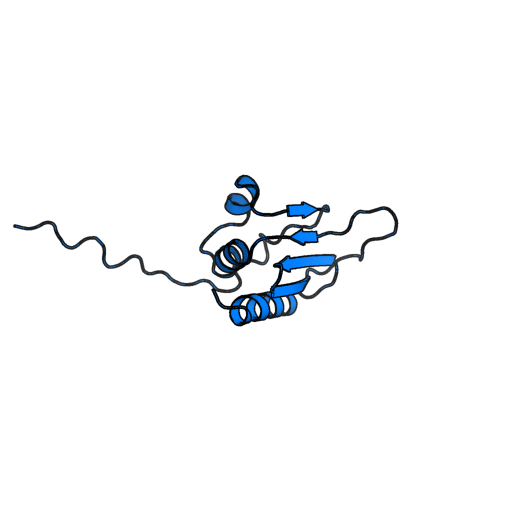 1 73 ? -1.116 4.487 12.451 1.00 97.38 73 SER A O 1
ATOM 552 N N . GLU A 1 74 ? -1.801 2.425 11.922 1.00 97.88 74 GLU A N 1
ATOM 553 C CA . GLU A 1 74 ? -0.529 1.990 11.323 1.00 97.88 74 GLU A CA 1
ATOM 554 C C . GLU A 1 74 ? -0.432 2.299 9.824 1.00 97.88 74 GLU A C 1
ATOM 556 O O . GLU A 1 74 ? 0.625 2.131 9.211 1.00 97.88 74 GLU A O 1
ATOM 561 N N . ILE A 1 75 ? -1.549 2.729 9.238 1.00 98.19 75 ILE A N 1
ATOM 562 C CA . ILE A 1 75 ? -1.671 3.134 7.844 1.00 98.19 75 ILE A CA 1
ATOM 563 C C . ILE A 1 75 ? -2.011 4.620 7.819 1.00 98.19 75 ILE A C 1
ATOM 565 O O . ILE A 1 75 ? -3.022 5.049 8.374 1.00 98.19 75 ILE A O 1
ATOM 569 N N . SER A 1 76 ? -1.192 5.398 7.121 1.00 97.88 76 SER A N 1
ATOM 570 C CA . SER A 1 76 ? -1.539 6.748 6.698 1.00 97.88 76 SER A CA 1
ATOM 571 C C . SER A 1 76 ? -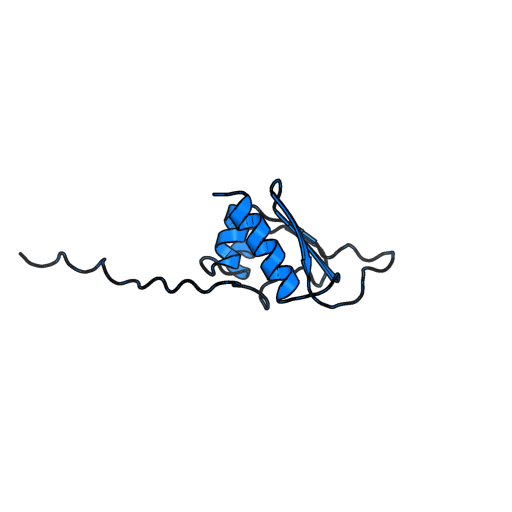2.152 6.671 5.302 1.00 97.88 76 SER A C 1
ATOM 573 O O . SER A 1 76 ? -1.438 6.482 4.317 1.00 97.88 76 SER A O 1
ATOM 575 N N . ALA A 1 77 ? -3.479 6.770 5.216 1.00 96.12 77 ALA A N 1
ATOM 576 C CA . ALA A 1 77 ? -4.224 6.763 3.960 1.00 96.12 77 ALA A CA 1
ATOM 577 C C . ALA A 1 77 ? -4.798 8.159 3.681 1.00 96.12 77 ALA A C 1
ATOM 579 O O . ALA A 1 77 ? -5.565 8.706 4.473 1.00 96.12 77 ALA A O 1
ATOM 580 N N . SER A 1 78 ? -4.428 8.745 2.545 1.00 93.69 78 SER A N 1
ATOM 581 C CA . SER A 1 78 ? -4.924 10.040 2.074 1.00 93.69 78 SER A CA 1
ATOM 582 C C . SER A 1 78 ? -5.571 9.857 0.716 1.00 93.69 78 SER A C 1
ATOM 584 O O . SER A 1 78 ? -4.939 9.275 -0.149 1.00 93.69 78 SER A O 1
ATOM 586 N N . GLY A 1 79 ? -6.762 10.416 0.496 1.00 89.25 79 GLY A N 1
ATOM 587 C CA . GLY A 1 79 ? -7.486 10.334 -0.777 1.00 89.25 79 GLY A CA 1
ATOM 588 C C . GLY A 1 79 ? -8.559 9.242 -0.790 1.00 89.25 79 GLY A C 1
ATOM 589 O O . GLY A 1 79 ? -8.484 8.257 -0.065 1.00 89.25 79 GLY A O 1
ATOM 590 N N . ILE A 1 80 ? -9.592 9.434 -1.614 1.00 88.62 80 ILE A N 1
ATOM 591 C CA . ILE A 1 80 ? -10.820 8.611 -1.605 1.00 88.62 80 ILE A CA 1
ATOM 592 C C . ILE A 1 80 ? -10.548 7.151 -1.996 1.00 88.62 80 ILE A C 1
ATOM 594 O O . ILE A 1 80 ? -11.306 6.265 -1.619 1.00 88.62 80 ILE A O 1
ATOM 598 N N . ARG A 1 81 ? -9.480 6.897 -2.758 1.00 89.50 81 ARG A N 1
ATOM 599 C CA . ARG A 1 81 ? -9.133 5.559 -3.254 1.00 89.50 81 ARG A CA 1
ATOM 600 C C . ARG A 1 81 ? -7.929 4.947 -2.546 1.00 89.50 81 ARG A C 1
ATOM 602 O O . ARG A 1 81 ? -7.420 3.944 -3.026 1.00 89.50 81 ARG A O 1
ATOM 609 N N . ALA A 1 82 ? -7.434 5.556 -1.469 1.00 94.44 82 ALA A N 1
ATOM 610 C CA . ALA A 1 82 ? -6.296 5.042 -0.708 1.00 94.44 82 ALA A CA 1
ATOM 611 C C . ALA A 1 82 ? -6.704 3.850 0.175 1.00 94.44 82 ALA A C 1
ATOM 613 O O . ALA A 1 82 ? -6.602 3.899 1.397 1.00 94.44 82 ALA A O 1
ATOM 614 N N . ASP A 1 83 ? -7.185 2.792 -0.470 1.00 95.44 83 ASP A N 1
ATOM 615 C CA . ASP A 1 83 ? -7.614 1.544 0.141 1.00 95.44 83 ASP A CA 1
ATOM 616 C C . ASP A 1 83 ? -7.060 0.372 -0.677 1.00 95.44 83 ASP A C 1
ATOM 618 O O . ASP A 1 83 ? -7.196 0.347 -1.902 1.00 95.44 83 ASP A O 1
ATOM 622 N N . LEU A 1 84 ? -6.382 -0.564 -0.006 1.00 97.56 84 LEU A N 1
ATOM 623 C CA . LEU A 1 84 ? -5.802 -1.752 -0.638 1.00 97.56 84 LEU A CA 1
ATOM 624 C C . LEU A 1 84 ? -6.532 -3.049 -0.260 1.00 97.56 84 LEU A C 1
ATOM 626 O O . LEU A 1 84 ? -6.094 -4.109 -0.698 1.00 97.56 84 LEU A O 1
ATOM 630 N N . SER A 1 85 ? -7.600 -2.994 0.544 1.00 96.69 85 SER A N 1
ATOM 631 C CA . SER A 1 85 ? -8.302 -4.164 1.103 1.00 96.69 85 SER A CA 1
ATOM 632 C C . SER A 1 85 ? -8.736 -5.179 0.042 1.00 96.69 85 SER A C 1
ATOM 634 O O . SER A 1 85 ? -8.591 -6.379 0.259 1.00 96.69 85 SER A O 1
ATOM 636 N N . ASP A 1 86 ? -9.164 -4.711 -1.131 1.00 96.06 86 ASP A N 1
ATOM 637 C CA . ASP A 1 86 ? -9.610 -5.565 -2.240 1.00 96.06 86 ASP A CA 1
ATOM 638 C C . ASP A 1 86 ? -8.464 -6.259 -3.001 1.00 96.06 86 ASP A C 1
ATOM 640 O O . ASP A 1 86 ? -8.700 -7.209 -3.752 1.00 96.06 86 ASP A O 1
ATOM 644 N N . VAL A 1 87 ? -7.219 -5.795 -2.842 1.00 96.81 87 VAL A N 1
ATOM 645 C CA . VAL A 1 87 ? -6.047 -6.276 -3.604 1.00 96.81 87 VAL A CA 1
ATOM 646 C C . VAL A 1 87 ? -4.997 -6.974 -2.736 1.00 96.81 87 VAL A C 1
ATOM 648 O O . VAL A 1 87 ? -3.988 -7.455 -3.252 1.00 96.81 87 VAL A O 1
ATOM 651 N N . ILE A 1 88 ? -5.237 -7.081 -1.427 1.00 96.25 88 ILE A N 1
ATOM 652 C CA . ILE A 1 88 ? -4.414 -7.838 -0.475 1.00 96.25 88 ILE A CA 1
ATOM 653 C C . ILE A 1 88 ? -5.248 -8.951 0.192 1.00 96.25 88 ILE A C 1
ATOM 655 O O . ILE A 1 88 ? -6.465 -8.833 0.297 1.00 96.25 88 ILE A O 1
ATOM 659 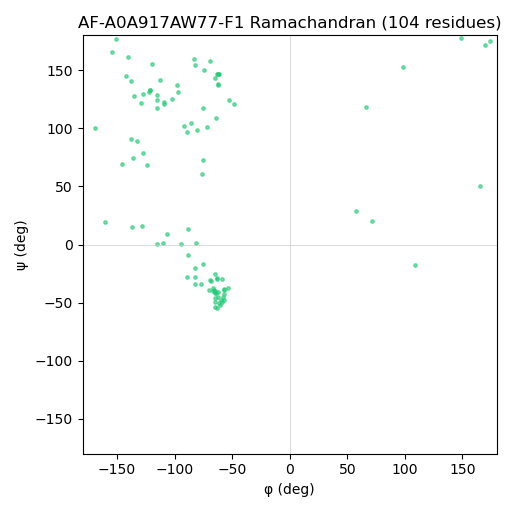N N . PRO A 1 89 ? -4.636 -10.045 0.682 1.00 97.44 89 PRO A N 1
ATOM 660 C CA . PRO A 1 89 ? -3.210 -10.360 0.645 1.00 97.44 89 PRO A CA 1
ATOM 661 C C . PRO A 1 89 ? -2.728 -10.788 -0.744 1.00 97.44 89 PRO A C 1
ATOM 663 O O . PRO A 1 89 ? -3.450 -11.430 -1.505 1.00 97.44 89 PRO A O 1
ATOM 666 N N . LEU A 1 90 ? -1.461 -10.499 -1.040 1.00 96.00 90 LEU A N 1
ATOM 667 C CA . LEU A 1 90 ? -0.790 -10.926 -2.270 1.00 96.00 90 LEU A CA 1
ATOM 668 C C . LEU A 1 90 ? -0.399 -12.407 -2.188 1.00 96.00 90 LEU A C 1
ATOM 670 O O . LEU A 1 90 ? -0.448 -13.143 -3.168 1.00 96.00 90 LEU A O 1
ATOM 674 N N . LEU A 1 91 ? -0.039 -12.889 -1.005 1.00 91.25 91 LEU A N 1
ATOM 675 C CA . LEU A 1 91 ? 0.270 -14.294 -0.781 1.00 91.25 91 LEU A CA 1
ATOM 676 C C . LEU A 1 91 ? -0.535 -14.769 0.420 1.00 91.25 91 LEU A C 1
ATOM 678 O O . LEU A 1 91 ? -0.389 -14.235 1.516 1.00 91.25 91 LEU A O 1
ATOM 682 N N . ARG A 1 92 ? -1.367 -15.798 0.242 1.00 80.75 92 ARG A N 1
ATOM 683 C CA . ARG A 1 92 ? -1.958 -16.495 1.388 1.00 80.75 92 ARG A CA 1
ATOM 684 C C . ARG A 1 92 ? -0.989 -17.558 1.865 1.00 80.75 92 ARG A C 1
ATOM 686 O O . ARG A 1 92 ? -0.854 -18.610 1.246 1.00 80.75 92 ARG A O 1
ATOM 693 N N . LEU A 1 93 ? -0.331 -17.284 2.983 1.00 76.44 93 LEU A N 1
ATOM 694 C CA . LEU A 1 93 ? 0.378 -18.322 3.712 1.00 76.44 93 LEU A CA 1
ATOM 695 C C . LEU A 1 93 ? -0.655 -19.183 4.441 1.00 76.44 93 LEU A C 1
ATOM 697 O O . LEU A 1 93 ? -1.374 -18.695 5.311 1.00 76.44 93 LEU A O 1
ATOM 701 N N . ARG A 1 94 ? -0.723 -20.470 4.093 1.00 69.88 94 ARG A N 1
ATOM 702 C CA . ARG A 1 94 ? -1.410 -21.454 4.930 1.00 69.88 94 ARG A CA 1
ATOM 703 C C . ARG A 1 94 ? -0.539 -21.663 6.165 1.00 69.88 94 ARG A C 1
ATOM 705 O O . ARG A 1 94 ? 0.499 -22.310 6.079 1.00 69.88 94 ARG A O 1
ATOM 712 N N . ILE A 1 95 ? -0.910 -21.045 7.280 1.00 58.62 95 ILE A N 1
ATOM 713 C CA . ILE A 1 95 ? -0.347 -21.417 8.576 1.00 58.62 95 ILE A CA 1
ATOM 714 C C . ILE A 1 95 ? -1.259 -22.516 9.091 1.00 58.62 95 ILE A C 1
ATOM 716 O O . ILE A 1 95 ? -2.346 -22.237 9.591 1.00 58.62 95 ILE A O 1
ATOM 720 N N . ASP A 1 96 ? -0.854 -23.763 8.888 1.00 53.06 96 ASP A N 1
ATOM 721 C CA . ASP A 1 96 ? -1.486 -24.862 9.598 1.00 53.06 96 ASP A CA 1
ATOM 722 C C . ASP A 1 96 ? -1.203 -24.656 11.082 1.00 53.06 96 ASP A C 1
ATOM 724 O O . ASP A 1 96 ? -0.062 -24.740 11.535 1.00 53.06 96 ASP A O 1
ATOM 728 N N . ALA A 1 97 ? -2.243 -24.294 11.827 1.00 54.97 97 ALA A N 1
ATOM 729 C CA . ALA A 1 97 ? -2.225 -24.344 13.275 1.00 54.97 97 ALA A CA 1
ATOM 730 C C . ALA A 1 97 ? -2.361 -25.813 13.688 1.00 54.97 97 ALA A C 1
ATOM 732 O O . ALA A 1 97 ? -3.430 -26.235 14.109 1.00 54.97 97 ALA A O 1
ATOM 733 N N . ASP A 1 98 ? -1.304 -26.599 13.501 1.00 52.69 98 ASP A N 1
ATOM 734 C CA . ASP A 1 98 ? -1.244 -27.971 13.996 1.00 52.69 98 ASP A CA 1
ATOM 735 C C . ASP A 1 98 ? 0.154 -28.213 14.576 1.00 52.69 98 ASP A C 1
ATOM 737 O O . ASP A 1 98 ? 1.101 -28.459 13.840 1.00 52.69 98 ASP A O 1
ATOM 741 N N . ASP A 1 99 ? 0.280 -27.936 15.883 1.00 52.59 99 ASP A N 1
ATOM 742 C CA . ASP A 1 99 ? 1.263 -28.482 16.847 1.00 52.59 99 ASP A CA 1
ATOM 743 C C . ASP A 1 99 ? 1.283 -27.636 18.145 1.00 52.59 99 ASP A C 1
ATOM 745 O O . ASP A 1 99 ? 2.323 -27.180 18.625 1.00 52.59 99 ASP A O 1
ATOM 749 N N . ALA A 1 100 ? 0.112 -27.379 18.741 1.00 52.19 100 ALA A N 1
ATOM 750 C CA . ALA A 1 100 ? 0.029 -26.742 20.064 1.00 52.19 100 ALA A CA 1
ATOM 751 C C . ALA A 1 100 ? -1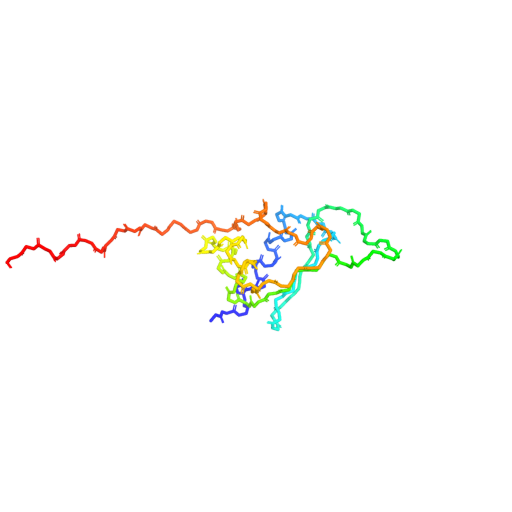.005 -27.371 21.012 1.00 52.19 100 ALA A C 1
ATOM 753 O O . ALA A 1 100 ? -1.288 -26.785 22.050 1.00 52.19 100 ALA A O 1
ATOM 754 N N . ASP A 1 101 ? -1.502 -28.576 20.717 1.00 51.72 101 ASP A N 1
ATOM 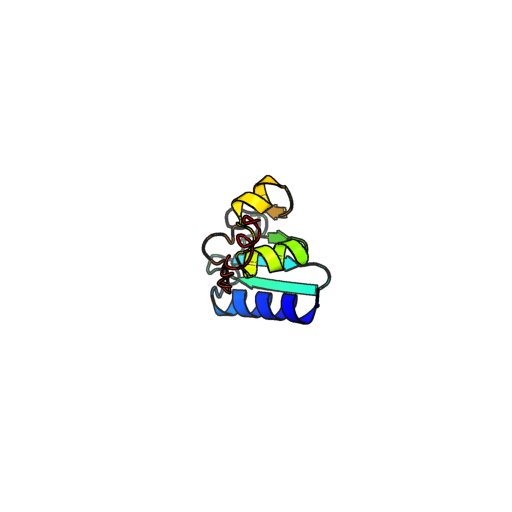755 C CA . ASP A 1 101 ? -2.293 -29.372 21.662 1.00 51.72 101 ASP A CA 1
ATOM 756 C C . ASP A 1 101 ? -1.772 -30.813 21.690 1.00 51.72 101 ASP A C 1
ATOM 758 O O . ASP A 1 101 ? -2.164 -31.681 20.917 1.00 51.72 101 ASP A O 1
ATOM 762 N N . GLY A 1 102 ? -0.807 -31.061 22.575 1.00 51.97 102 GLY A N 1
ATOM 763 C CA . GLY A 1 102 ? -0.170 -32.372 22.707 1.00 51.97 102 GLY A CA 1
ATOM 764 C C . GLY A 1 102 ? 0.539 -32.606 24.036 1.00 51.97 102 GLY A C 1
ATOM 765 O O . GLY A 1 102 ? 1.399 -33.479 24.130 1.00 51.97 102 GLY A O 1
ATOM 766 N N . ARG A 1 103 ? 0.221 -31.838 25.086 1.00 53.66 103 ARG A N 1
ATOM 767 C CA . ARG A 1 103 ? 0.706 -32.136 26.442 1.00 53.66 103 ARG A CA 1
ATOM 768 C C . ARG A 1 103 ? -0.407 -31.981 27.471 1.00 53.66 103 ARG A C 1
ATOM 770 O O . ARG A 1 103 ? -0.454 -31.041 28.250 1.00 53.66 103 ARG A O 1
ATOM 777 N N . GLY A 1 104 ? -1.292 -32.969 27.449 1.00 51.38 104 GLY A N 1
ATOM 778 C CA . GLY A 1 104 ? -2.289 -33.224 28.477 1.00 51.38 104 GLY A CA 1
ATOM 779 C C . GLY A 1 104 ? -2.519 -34.725 28.608 1.00 51.38 104 GLY A C 1
ATOM 780 O O . GLY A 1 104 ? -3.558 -35.220 28.192 1.00 51.38 104 GLY A O 1
ATOM 781 N N . SER A 1 105 ? -1.526 -35.459 29.116 1.00 49.00 105 SER A N 1
ATOM 782 C CA . SER A 1 105 ? -1.704 -36.790 29.719 1.00 49.00 105 SER A CA 1
ATOM 783 C C . SER A 1 105 ? -0.425 -37.236 30.425 1.00 49.00 105 SER A C 1
ATOM 785 O O . SER A 1 105 ? 0.520 -37.677 29.772 1.00 49.00 105 SER A O 1
ATOM 787 N N . ALA A 1 106 ? -0.416 -37.084 31.749 1.00 49.34 106 ALA A N 1
ATOM 788 C CA . ALA A 1 106 ? 0.042 -38.054 32.750 1.00 49.34 106 ALA A CA 1
ATOM 789 C C . ALA A 1 106 ? -0.216 -37.467 34.144 1.00 49.34 106 ALA A C 1
ATOM 791 O O . ALA A 1 106 ? 0.244 -36.328 34.386 1.00 49.34 106 ALA A O 1
#

Solvent-accessible surface area (backbone atoms only — not comparable to full-atom values): 6248 Å² total; per-residue (Å²): 138,58,61,66,61,56,39,52,52,42,50,51,46,25,70,76,34,49,40,66,32,24,37,42,39,28,70,95,58,46,72,38,42,19,39,71,59,75,61,74,52,96,90,53,69,63,20,32,34,39,35,45,59,65,58,48,52,30,30,37,40,54,77,37,54,58,67,58,41,49,76,68,65,55,46,51,60,36,46,99,65,35,69,59,59,93,72,46,47,74,40,82,66,83,73,78,93,77,88,86,87,87,86,87,85,134

Organism: NCBI:txid1882340

Foldseek 3Di:
DDLVVLVVLLVLLCVQFPDAQEWEEAPPRDIHGGHHDDHDDPPFDGFYKYAYSVVSCCWLQVVDAQCRCVVVVRIDTGGPPNDCRVRDNSHDDPPPPPDDPDPDDD

Radius of gyration: 16.61 Å; Cα contacts (8 Å, |Δi|>4): 175; chains: 1; bounding box: 25×58×46 Å

Sequence (106 aa):
MTAAAVRHLLEELAERAPGNSVEVRVPPFGVTQCIEGPTHTRGTPPNVVELSAQTWLELALGRRSWEQAASASEISASGIRADLSDVIPLLRLRIDADDADGRGSA

Secondary structure (DSSP, 8-state):
--HHHHHHHHHHHHHHS--SSEEEEETTTEEEEES--PPPPTTSPP-EEEE-HHHHHHHHTTSS-HHHHHHTT-EEEESTT---TTT--SS-------SS------

InterPro domains:
  IPR041629 Bacterial SCP orthologue [PF17844] (2-90)

pLDDT: mean 88.62, std 15.27, range [49.0, 98.69]

Mean predicted aligned error: 7.08 Å

Nearest PDB structures (foldseek):
  4zy7-assembly1_A  TM=9.332E-01  e=7.520E-11  Mycolicibacterium smegmatis MC2 155
  4nss-assembly1_A  TM=9.449E-01  e=1.491E-08  Mycolicibacterium smegmatis MC2 155
  4nss-assembly2_B  TM=9.438E-01  e=4.295E-08  Mycolicibacterium smegmatis MC2 155
  5a23-assembly1_C  TM=4.947E-01  e=1.242E-01  Pseudomonas aeruginosa
  2cg2-assembly1_A-2  TM=4.839E-01  e=1.163E-01  Pseudomonas aeruginosa PAO1

=== Feature glossary ===
Each block in this record encodes a different view of the same protein. In brief:

Predicted aligned error. PAE(i, j) answers: if I align the predicted and true str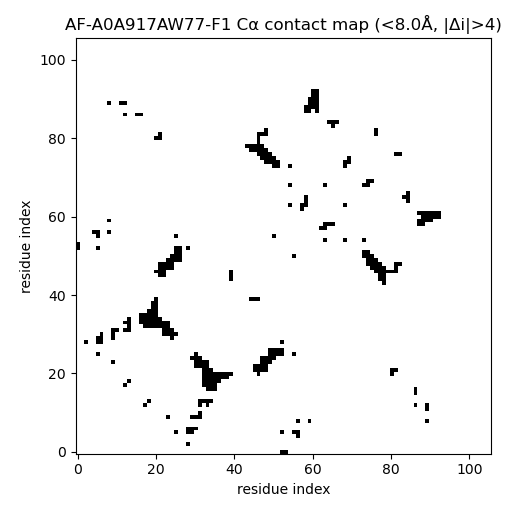uctures on residue i, how far off (in Å) do I expect residue j to be? A block-diagonal PAE matrix with low values on the blocks and high values off-diagonal is the signature of a multi-domain protein with confidently predicted domains but uncertain inter-domain orientation.

Contact-map, Ramachandran, and PAE plots. Plot images: a contact map (which residues are close in 3D, as an N×N binary image), a Ramachandran scatter (backbone torsion angles, revealing secondary-structure composition at a glance), and — for AlphaFold structures — a PAE heatmap (pairwise prediction confidence).

Backbone torsions (φ/ψ). φ (phi) and ψ (psi) are the two rotatable backbone dihedrals per residue: φ is the C(i-1)–N–Cα–C torsion, ψ is the N–Cα–C–N(i+1) torsion, both in degrees on (−180°, 180°]. α-helical residues cluster near (−60°, −45°); β-strand residues near (−120°, +130°). A Ramachandran plot is simply a scatter of (φ, ψ) for every residue.

Foldseek 3Di. A 3Di character summarizes, for each residue, the relative orientation of the Cα frame of its nearest spatial neighbor. Because it encodes fold topology rather than chemistry, 3Di alignments detect remote structural similarity that sequence alignment misses.

Radius of gyration, Cα contacts, bounding box. Three whole-structure scalars: the radius of gyration (RMS distance of Cα from centroid, in Å), the count of Cα–Cα contacts (pairs closer than 8 Å and separated by more than four residues in sequence — i.e. tertiary, not local, contacts), and the bounding-box dimensions. Together they distinguish compact globular folds from extended fibres or disordered chains.

Sequence. Sequence gives the chain of amino acids in standard one-letter code (A=alanine, C=cysteine, …, Y=tyrosine), read N→C. It is the only feature that is directly encoded by the gene; all structural features are derived from the folded form of this sequence.

mmCIF coordinates. Atomic coordinates in PDBx/mmCIF format — the same representation the Protein Data Bank distributes. Each line of the _atom_site loop places one backbone atom in Cartesian space (units: ångströms, origin: arbitrary).

Secondary structure (3-state, P-SEA). Three-state secondary structure (P-SEA) collapses the eight DSSP classes into helix (a), strand (b), and coil (c). P-SEA assigns these from Cα geometry alone — distances and angles — without requiring backbone oxygens, so it works on any Cα trace.

InterPro / GO / CATH / organism. Functional annotations link the protein to curated databases. InterPro entries identify conserved domains and families by matching the sequence against member-database signatures (Pfam, PROSITE, CDD, …). Gene Ontology (GO) terms describe molecular function, biological process, and cellular component in a controlled vocabulary. CATH places the structure in a hierarchical fold classification (Class/Architecture/Topology/Homologous-superfamily). The organism is the source species.

B-factor. B-factor (Debye–Waller factor) reflects atomic displacement in the crystal lattice. It is an experimental observable (units Å²), not a prediction; low values mean the atom is pinned down, high values mean it moves or is heterogeneous across the crystal.

Rendered structure images. Structure images are PyMOL renders from six orthogonal camera directions. Cartoon representation draws helices as coils and strands as arrows; sticks shows the backbone as bonds; surface shows the solvent-excluded envelope. Rainbow coloring maps sequence position to hue (blue→red, N→C); chain coloring assigns a distinct color per polypeptide.

Solvent-accessible surface area. Solvent-accessible surface area (SASA) is the area in Å² traced out by the centre of a 1.4 Å probe sphere (a water molecule) rolled over the protein's van der Waals surface (Shrake–Rupley / Lee–Richards construction). Buried residues have near-zero SASA; fully exposed residues can exceed 200 Å². The total SASA scales roughly with the number of surface residues.

Secondary structure (8-state, DSSP). The SS8 string is DSSP's per-residue secondary-structure call. α-helix (H) means an i→i+4 H-bond ladder; β-strand (E) means the residue participates in a β-sheet; 3₁₀ (G) and π (I) are tighter and wider helices; T/S are turns/bends; '-' is loop.

pLDDT. For AlphaFold models, the B-factor field carries pLDDT — the model's own estimate of local accuracy on a 0–100 scale. Regions with pLDDT<50 should be treated as essentially unmodeled; they often correspond to intrinsically disordered segments.

Nearest PDB structures. Nearest PDB neighbors are the top structural matches found by Foldseek when searching this structure against the entire Protein Data Bank. Each hit reports a TM-score (0 to 1; >0.5 almost always implies the same fold) and an E-value. These are *structural* homologs — they may share no detectable sequence similarity.